Protein AF-A0A0F3KUH0-F1 (afdb_monomer_lite)

Sequence (137 aa):
MLFLDEQGHDRLTVGQSFTPQIEGKVPANFHRIGDSVGVIIHNTVGDERGGMAWLSNGRGAISFDYPDRDAIGMFVDDKNRSATFLLEYADAAIGDVSLFEMTAKGRGGRFTLFDPAGKPKTTWDVAEGALSSPPSR

Organism: NCBI:txid345309

Foldseek 3Di:
DFDADPVRATAKDAFWDDQFDFPNDRDPPDDDPFTWGFMWGADPRNGTQFGWIAGPQQKTWGFGADRVGTQWIWMAHPVQRKIKTWHWDDDVVVLWGFIWMWMDHDQWTKIFTATRVRHTPWMWTAHNNDIDGDPDD

Structure (mmCIF, N/CA/C/O backbone):
data_AF-A0A0F3KUH0-F1
#
_entry.id   AF-A0A0F3KUH0-F1
#
loop_
_atom_site.group_PDB
_atom_site.id
_atom_site.type_symbol
_atom_site.label_atom_id
_atom_site.label_alt_id
_atom_site.label_comp_id
_atom_site.label_asym_id
_atom_site.label_entity_id
_atom_site.label_seq_id
_atom_site.pdbx_PDB_ins_code
_atom_site.Cartn_x
_atom_site.Cartn_y
_atom_site.Cartn_z
_atom_site.occupancy
_atom_site.B_iso_or_equiv
_atom_site.auth_seq_id
_atom_site.auth_comp_id
_atom_site.auth_asym_id
_atom_site.auth_atom_id
_atom_site.pdbx_PDB_model_num
ATOM 1 N N . MET A 1 1 ? 1.183 -10.234 -17.796 1.00 93.00 1 MET A N 1
ATOM 2 C CA . MET A 1 1 ? 1.235 -9.453 -19.047 1.00 93.00 1 MET A CA 1
ATOM 3 C C . MET A 1 1 ? 1.815 -8.102 -18.704 1.00 93.00 1 MET A C 1
ATOM 5 O O . MET A 1 1 ? 1.398 -7.533 -17.703 1.00 93.00 1 MET A O 1
ATOM 9 N N . LEU A 1 2 ? 2.789 -7.648 -19.483 1.00 93.94 2 LEU A N 1
ATOM 10 C CA . LEU A 1 2 ? 3.497 -6.394 -19.267 1.00 93.94 2 LEU A CA 1
ATOM 11 C C . LEU A 1 2 ? 3.294 -5.510 -20.495 1.00 93.94 2 LEU A C 1
ATOM 13 O O . LEU A 1 2 ? 3.442 -5.989 -21.620 1.00 93.94 2 LEU A O 1
ATOM 17 N N . PHE A 1 3 ? 2.928 -4.255 -20.266 1.00 95.94 3 PHE A N 1
ATOM 18 C CA . PHE A 1 3 ? 2.750 -3.247 -21.301 1.00 95.94 3 PHE A CA 1
ATOM 19 C C . PHE A 1 3 ? 3.793 -2.155 -21.104 1.00 95.94 3 PHE A C 1
ATOM 21 O O . PHE A 1 3 ? 3.890 -1.591 -20.012 1.00 95.94 3 PHE A O 1
ATOM 28 N N . LEU A 1 4 ? 4.540 -1.871 -22.167 1.00 96.50 4 LEU A N 1
ATOM 29 C CA . LEU A 1 4 ? 5.629 -0.902 -22.180 1.00 96.50 4 LEU A CA 1
ATOM 30 C C . LEU A 1 4 ? 5.245 0.337 -22.996 1.00 96.50 4 LEU A C 1
ATOM 32 O O . LEU A 1 4 ? 4.390 0.253 -23.882 1.00 96.50 4 LEU A O 1
ATOM 36 N N . ASP A 1 5 ? 5.883 1.470 -22.715 1.00 95.25 5 ASP A N 1
ATOM 37 C CA . ASP A 1 5 ? 5.910 2.605 -23.641 1.00 95.25 5 ASP A CA 1
ATOM 38 C C . ASP A 1 5 ? 6.941 2.396 -24.767 1.00 95.25 5 ASP A C 1
ATOM 40 O O . ASP A 1 5 ? 7.618 1.369 -24.850 1.00 95.25 5 ASP A O 1
ATOM 44 N N . GLU A 1 6 ? 7.057 3.377 -25.665 1.00 96.94 6 GLU A N 1
ATOM 45 C CA . GLU A 1 6 ? 8.001 3.340 -26.791 1.00 96.94 6 GLU A CA 1
ATOM 46 C C . GLU A 1 6 ? 9.474 3.351 -26.350 1.00 96.94 6 GLU A C 1
ATOM 48 O O . GLU A 1 6 ? 10.354 2.974 -27.123 1.00 96.94 6 GLU A O 1
ATOM 53 N N . GLN A 1 7 ? 9.751 3.784 -25.119 1.00 95.19 7 GLN A N 1
ATOM 54 C CA . GLN A 1 7 ? 11.086 3.811 -24.527 1.00 95.19 7 GLN A CA 1
ATOM 55 C C . GLN A 1 7 ? 11.409 2.502 -23.788 1.00 95.19 7 GLN A C 1
ATOM 57 O O . GLN A 1 7 ? 12.551 2.300 -23.374 1.00 95.19 7 GLN A O 1
ATOM 62 N N . GLY A 1 8 ? 10.436 1.594 -23.671 1.00 93.69 8 GLY A N 1
ATOM 63 C CA . GLY A 1 8 ? 10.578 0.316 -22.988 1.00 93.69 8 GLY A CA 1
ATOM 64 C C . GLY A 1 8 ? 10.318 0.384 -21.484 1.00 93.69 8 GLY A C 1
ATOM 65 O O . GLY A 1 8 ? 10.635 -0.582 -20.795 1.00 93.69 8 GLY A O 1
ATOM 66 N N . HIS A 1 9 ? 9.757 1.480 -20.962 1.00 94.44 9 HIS A N 1
ATOM 67 C CA . HIS A 1 9 ? 9.380 1.559 -19.553 1.00 94.44 9 HIS A CA 1
ATOM 68 C C . HIS A 1 9 ? 8.044 0.871 -19.298 1.00 94.44 9 HIS A C 1
ATOM 70 O O . HIS A 1 9 ? 7.100 1.010 -20.082 1.00 94.44 9 HIS A O 1
ATOM 76 N N . ASP A 1 10 ? 7.938 0.208 -18.151 1.00 93.81 10 ASP A N 1
ATOM 77 C CA . ASP A 1 10 ? 6.691 -0.371 -17.668 1.00 93.81 10 ASP A CA 1
ATOM 78 C C . ASP A 1 10 ? 5.602 0.706 -17.555 1.00 93.81 10 ASP A C 1
ATOM 80 O O . ASP A 1 10 ? 5.823 1.803 -17.039 1.00 93.81 10 ASP A O 1
ATOM 84 N N . ARG A 1 11 ? 4.400 0.395 -18.047 1.00 95.31 11 ARG A N 1
ATOM 85 C CA . ARG A 1 11 ? 3.210 1.263 -17.964 1.00 95.31 11 ARG A CA 1
ATOM 86 C C . ARG A 1 11 ? 2.078 0.602 -17.205 1.00 95.31 11 ARG A C 1
ATOM 88 O O . ARG A 1 11 ? 1.369 1.258 -16.441 1.00 95.31 11 ARG A O 1
ATOM 95 N N . LEU A 1 12 ? 1.910 -0.692 -17.443 1.00 96.12 12 LEU A N 1
ATOM 96 C CA . LEU A 1 12 ? 0.867 -1.504 -16.849 1.00 96.12 12 LEU A CA 1
ATOM 97 C C . LEU A 1 12 ? 1.350 -2.946 -16.731 1.00 96.12 12 LEU A C 1
ATOM 99 O O . LEU A 1 12 ? 1.823 -3.530 -17.708 1.00 96.12 12 LEU A O 1
ATOM 103 N N . THR A 1 13 ? 1.131 -3.544 -15.568 1.00 95.56 13 THR A N 1
ATOM 104 C CA . THR A 1 13 ? 1.292 -4.984 -15.363 1.00 95.56 13 THR A CA 1
ATOM 105 C C . THR A 1 13 ? -0.060 -5.596 -15.016 1.00 95.56 13 THR A C 1
ATOM 107 O O . THR A 1 13 ? -0.771 -5.086 -14.157 1.00 95.56 13 THR A O 1
ATOM 110 N N . VAL A 1 14 ? -0.429 -6.693 -15.682 1.00 97.00 14 VAL A N 1
ATOM 111 C CA . VAL A 1 14 ? -1.662 -7.455 -15.415 1.00 97.00 14 VAL A CA 1
ATOM 112 C C . VAL A 1 14 ? -1.329 -8.920 -15.154 1.00 97.00 14 VAL A C 1
ATOM 114 O O . VAL A 1 14 ? -0.677 -9.567 -15.977 1.00 97.00 14 VAL A O 1
ATOM 117 N N . GLY A 1 15 ? -1.820 -9.472 -14.050 1.00 95.94 15 GLY A N 1
ATOM 118 C CA . GLY A 1 15 ? -1.553 -10.843 -13.617 1.00 95.94 15 GLY A CA 1
ATOM 119 C C . GLY A 1 15 ? -0.659 -10.869 -12.383 1.00 95.94 15 GLY A C 1
ATOM 120 O O . GLY A 1 15 ? -0.808 -10.023 -11.508 1.00 95.94 15 GLY A O 1
ATOM 121 N N . GLN A 1 16 ? 0.231 -11.859 -12.297 1.00 93.88 16 GLN A N 1
ATOM 122 C CA . GLN A 1 16 ? 1.155 -11.987 -11.170 1.00 93.88 16 GLN A CA 1
ATOM 123 C C . GLN A 1 16 ? 2.054 -10.746 -11.072 1.00 93.88 16 GLN A C 1
ATOM 125 O O . GLN A 1 16 ? 2.688 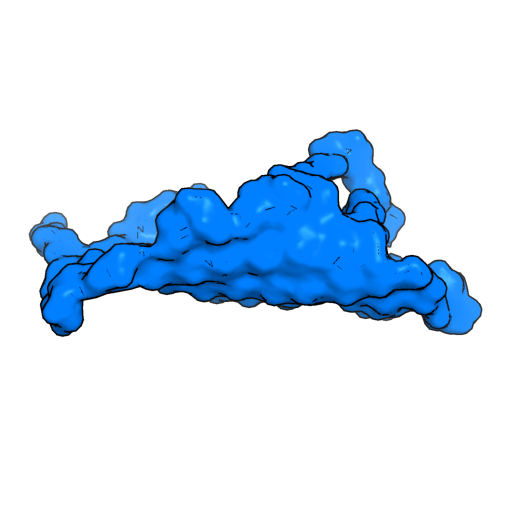-10.369 -12.059 1.00 93.88 16 GLN A O 1
ATOM 130 N N . SER A 1 17 ? 2.114 -10.126 -9.895 1.00 87.56 17 SER A N 1
ATOM 131 C CA . SER A 1 17 ? 2.977 -8.976 -9.637 1.00 87.56 17 SER A CA 1
ATOM 132 C C . SER A 1 17 ? 4.448 -9.378 -9.605 1.00 87.56 17 SER A C 1
ATOM 134 O O . SER A 1 17 ? 4.791 -10.421 -9.042 1.00 87.56 17 SER A O 1
ATOM 136 N N . PHE A 1 18 ? 5.314 -8.497 -10.093 1.00 85.88 18 PHE A N 1
ATOM 137 C CA . PHE A 1 18 ? 6.761 -8.595 -9.916 1.00 85.88 18 PHE A CA 1
ATOM 138 C C . PHE A 1 18 ? 7.221 -7.778 -8.699 1.00 85.88 18 PHE A C 1
ATOM 140 O O . PHE A 1 18 ? 6.426 -7.070 -8.062 1.00 85.88 18 PHE A O 1
ATOM 147 N N . THR A 1 19 ? 8.506 -7.877 -8.360 1.00 88.31 19 THR A N 1
ATOM 148 C CA . THR A 1 19 ? 9.131 -6.940 -7.419 1.00 88.31 19 THR A CA 1
ATOM 149 C C . THR A 1 19 ? 9.036 -5.528 -8.008 1.00 88.31 19 THR A C 1
ATOM 151 O O . THR A 1 19 ? 9.411 -5.359 -9.169 1.00 88.31 19 THR A O 1
ATOM 154 N N . PRO A 1 20 ? 8.520 -4.536 -7.261 1.00 87.19 20 PRO A N 1
ATOM 155 C CA . PRO A 1 20 ? 8.345 -3.186 -7.777 1.00 87.19 20 PRO A CA 1
ATOM 156 C C . PRO A 1 20 ? 9.687 -2.554 -8.141 1.00 87.19 20 PRO A C 1
ATOM 158 O O . PRO A 1 20 ? 10.704 -2.776 -7.475 1.00 87.19 20 PRO A O 1
ATOM 161 N N . GLN A 1 21 ? 9.658 -1.718 -9.175 1.00 88.31 21 GLN A N 1
ATOM 162 C CA . GLN A 1 21 ? 10.719 -0.764 -9.447 1.00 88.31 21 GLN A CA 1
ATOM 163 C C . GLN A 1 21 ? 10.422 0.543 -8.706 1.00 88.31 21 GLN A C 1
ATOM 165 O O . GLN A 1 21 ? 9.311 1.069 -8.779 1.00 88.31 21 GLN A O 1
ATOM 170 N N . ILE A 1 22 ? 11.426 1.051 -7.997 1.00 85.12 22 ILE A N 1
ATOM 171 C CA . ILE A 1 22 ? 11.394 2.295 -7.234 1.00 85.12 22 ILE A CA 1
ATOM 172 C C . ILE A 1 22 ? 12.631 3.105 -7.623 1.00 85.12 22 ILE A C 1
ATOM 174 O O . ILE A 1 22 ? 13.755 2.614 -7.506 1.00 85.12 22 ILE A O 1
ATOM 178 N N . GLU A 1 23 ? 12.425 4.331 -8.109 1.00 86.06 23 GLU A N 1
ATOM 179 C CA . GLU A 1 23 ? 13.493 5.237 -8.553 1.00 86.06 23 GLU A CA 1
ATOM 180 C C . GLU A 1 23 ? 14.474 4.573 -9.539 1.00 86.06 23 GLU A C 1
ATOM 182 O O . GLU A 1 23 ? 15.700 4.669 -9.411 1.00 86.06 23 GLU A O 1
ATOM 187 N N . GLY A 1 24 ? 13.941 3.837 -10.516 1.00 84.56 24 GLY A N 1
ATOM 188 C CA . GLY A 1 24 ? 14.749 3.151 -11.524 1.00 84.56 24 GLY A CA 1
ATOM 189 C C . GLY A 1 24 ? 15.430 1.865 -11.044 1.00 84.56 24 GLY A C 1
ATOM 190 O O . GLY A 1 24 ? 16.263 1.316 -11.765 1.00 84.56 24 GLY A O 1
ATOM 191 N N . LYS A 1 25 ? 15.143 1.384 -9.826 1.00 85.38 25 LYS A N 1
ATOM 192 C CA . LYS A 1 25 ? 15.806 0.209 -9.240 1.00 85.38 25 LYS A CA 1
ATOM 193 C C . LYS A 1 25 ? 14.802 -0.795 -8.702 1.00 85.38 25 LYS A C 1
ATOM 195 O O . LYS A 1 25 ? 13.829 -0.430 -8.058 1.00 85.38 25 LYS A O 1
ATOM 200 N N . VAL A 1 26 ? 15.102 -2.077 -8.881 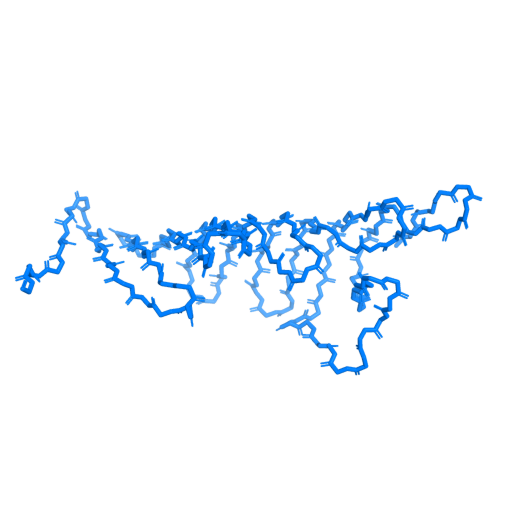1.00 87.19 26 VAL A N 1
ATOM 201 C CA . VAL A 1 26 ? 14.460 -3.155 -8.123 1.00 87.19 26 VAL A CA 1
ATOM 202 C C . VAL A 1 26 ? 15.228 -3.298 -6.805 1.00 87.19 26 VAL A C 1
ATOM 204 O O . VAL A 1 26 ? 16.400 -3.693 -6.840 1.00 87.19 26 VAL A O 1
ATOM 207 N N . PRO A 1 27 ? 14.656 -2.944 -5.639 1.00 85.00 27 PRO A N 1
ATOM 208 C CA . PRO A 1 27 ? 15.421 -2.961 -4.400 1.00 85.00 27 PRO A CA 1
ATOM 209 C C . PRO A 1 27 ? 15.747 -4.404 -3.987 1.00 85.00 27 PRO A C 1
ATOM 211 O O . PRO A 1 27 ? 14.862 -5.250 -3.890 1.00 85.00 27 PRO A O 1
ATOM 214 N N . ALA A 1 28 ? 17.025 -4.682 -3.707 1.00 82.88 28 ALA A N 1
ATOM 215 C CA . ALA A 1 28 ? 17.527 -6.045 -3.486 1.00 82.88 28 ALA A CA 1
ATOM 216 C C . ALA A 1 28 ? 16.883 -6.781 -2.295 1.00 82.88 28 ALA A C 1
ATOM 218 O O . ALA A 1 28 ? 16.811 -8.005 -2.301 1.00 82.88 28 ALA A O 1
ATOM 219 N N . ASN A 1 29 ? 16.411 -6.036 -1.293 1.00 82.25 29 ASN A N 1
ATOM 220 C CA . ASN A 1 29 ? 15.816 -6.579 -0.068 1.00 82.25 29 ASN A CA 1
ATOM 221 C C . ASN A 1 29 ? 14.316 -6.266 0.043 1.00 82.25 29 ASN A C 1
ATOM 223 O O . ASN A 1 29 ? 13.761 -6.298 1.142 1.00 82.25 29 ASN A O 1
ATOM 227 N N . PHE A 1 30 ? 13.661 -5.908 -1.065 1.00 80.94 30 PHE A N 1
ATOM 228 C CA . PHE A 1 30 ? 12.222 -5.685 -1.058 1.00 80.94 30 PHE A CA 1
ATOM 229 C C . PHE A 1 30 ? 11.478 -7.007 -1.239 1.00 80.94 30 PHE A C 1
ATOM 231 O O . PHE A 1 30 ? 11.669 -7.722 -2.223 1.00 80.94 30 PHE A O 1
ATOM 238 N N . HIS A 1 31 ? 10.567 -7.290 -0.313 1.00 75.25 31 HIS A N 1
ATOM 239 C CA . HIS A 1 31 ? 9.627 -8.395 -0.421 1.00 75.25 31 HIS A CA 1
ATOM 240 C C . HIS A 1 31 ? 8.217 -7.863 -0.205 1.00 75.25 31 HIS A C 1
ATOM 242 O O . HIS A 1 31 ? 7.943 -7.201 0.798 1.00 75.25 31 HIS A O 1
ATOM 248 N N . ARG A 1 32 ? 7.305 -8.179 -1.131 1.00 81.31 32 ARG A N 1
ATOM 249 C CA . ARG A 1 32 ? 5.879 -7.942 -0.897 1.00 81.31 32 ARG A CA 1
ATOM 250 C C . ARG A 1 32 ? 5.431 -8.770 0.309 1.00 81.31 32 ARG A C 1
ATOM 252 O O . ARG A 1 32 ? 5.902 -9.885 0.520 1.00 81.31 32 ARG A O 1
ATOM 259 N N . ILE A 1 33 ? 4.455 -8.258 1.057 1.00 85.50 33 ILE A N 1
ATOM 260 C CA . ILE A 1 33 ? 3.837 -8.964 2.197 1.00 85.50 33 ILE A CA 1
ATOM 261 C C . ILE A 1 33 ? 3.082 -10.250 1.793 1.00 85.50 33 ILE A C 1
ATOM 263 O O . ILE A 1 33 ? 2.578 -10.978 2.650 1.00 85.50 33 ILE A O 1
ATOM 267 N N . GLY A 1 34 ? 2.956 -10.497 0.489 1.00 89.06 34 GLY A N 1
ATOM 268 C CA . GLY A 1 34 ? 2.435 -11.707 -0.126 1.00 89.06 34 GLY A CA 1
ATOM 269 C C . GLY A 1 34 ? 2.564 -11.619 -1.646 1.00 89.06 34 GLY A C 1
ATOM 270 O O . GLY A 1 34 ? 2.582 -10.521 -2.207 1.00 89.06 34 GLY A O 1
ATOM 271 N N . ASP A 1 35 ? 2.634 -12.776 -2.298 1.00 92.69 35 ASP A N 1
ATOM 272 C CA . ASP A 1 35 ? 2.458 -12.885 -3.748 1.00 92.69 35 ASP A CA 1
ATOM 273 C C . ASP A 1 35 ? 1.127 -12.252 -4.144 1.00 92.69 35 ASP A C 1
ATOM 275 O O . ASP A 1 35 ? 0.139 -12.448 -3.437 1.00 92.69 35 ASP A O 1
ATOM 279 N N . SER A 1 36 ? 1.064 -11.513 -5.250 1.00 93.38 36 SER A N 1
ATOM 280 C CA . SER A 1 36 ? -0.179 -10.858 -5.651 1.00 93.38 36 SER A CA 1
ATOM 281 C C . SER A 1 36 ? -0.508 -11.052 -7.123 1.00 93.38 36 SER A C 1
ATOM 283 O O . SER A 1 36 ? 0.372 -11.224 -7.966 1.00 93.38 36 SER A O 1
ATOM 285 N N . VAL A 1 37 ? -1.807 -11.050 -7.417 1.00 96.56 37 VAL A N 1
ATOM 286 C CA . VAL A 1 37 ? -2.366 -11.062 -8.768 1.00 96.56 37 VAL A CA 1
ATOM 287 C C . VAL A 1 37 ? -3.274 -9.851 -8.930 1.00 96.56 37 VAL A C 1
ATOM 289 O O . VAL A 1 37 ? -4.147 -9.605 -8.096 1.00 96.56 37 VAL A O 1
ATOM 292 N N . GLY A 1 38 ? -3.069 -9.066 -9.983 1.00 96.56 38 GLY A N 1
ATOM 293 C CA . GLY A 1 38 ? -3.783 -7.804 -10.116 1.00 96.56 38 GLY A CA 1
ATOM 294 C C . GLY A 1 38 ? -3.410 -6.975 -11.331 1.00 96.56 38 GLY A C 1
ATOM 295 O O . GLY A 1 38 ? -2.918 -7.487 -12.334 1.00 96.56 38 GLY A O 1
ATOM 296 N N . VAL A 1 39 ? -3.688 -5.683 -11.212 1.00 97.56 39 VAL A N 1
ATOM 297 C CA . VAL A 1 39 ? -3.392 -4.622 -12.167 1.00 97.56 39 VAL A CA 1
ATOM 298 C C . VAL A 1 39 ? -2.513 -3.606 -11.454 1.00 97.56 39 VAL A C 1
ATOM 300 O O . VAL A 1 39 ? -2.957 -3.008 -10.481 1.00 97.56 39 VAL A O 1
ATOM 303 N N . ILE A 1 40 ? -1.290 -3.408 -11.928 1.00 96.44 40 ILE A N 1
ATOM 304 C CA . ILE A 1 40 ? -0.312 -2.482 -11.351 1.00 96.44 40 ILE A CA 1
ATOM 305 C C . ILE A 1 40 ? -0.016 -1.386 -12.370 1.00 96.44 40 ILE A C 1
ATOM 307 O O . ILE A 1 40 ? 0.172 -1.678 -13.553 1.00 96.44 40 ILE A O 1
ATOM 311 N N . ILE A 1 41 ? 0.002 -0.135 -11.919 1.00 96.06 41 ILE A N 1
ATOM 312 C CA . ILE A 1 41 ? 0.266 1.039 -12.753 1.00 96.06 41 ILE A CA 1
ATOM 313 C C . ILE A 1 41 ? 1.655 1.599 -12.469 1.00 96.06 41 ILE A C 1
ATOM 315 O O . ILE A 1 41 ? 2.142 1.546 -11.342 1.00 96.06 41 ILE A O 1
ATOM 319 N N . HIS A 1 42 ? 2.278 2.162 -13.503 1.00 95.94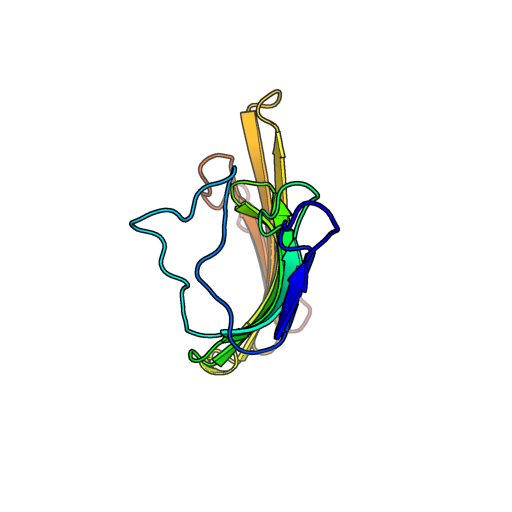 42 HIS A N 1
ATOM 320 C CA . HIS A 1 42 ? 3.646 2.664 -13.435 1.00 95.94 42 HIS A CA 1
ATOM 321 C C . HIS A 1 42 ? 3.749 4.112 -13.948 1.00 95.94 42 HIS A C 1
ATOM 323 O O . HIS A 1 42 ? 2.963 4.565 -14.792 1.00 95.94 42 HIS A O 1
ATOM 329 N N . ASN A 1 43 ? 4.717 4.869 -13.428 1.00 94.75 43 ASN A N 1
ATOM 330 C CA . ASN A 1 43 ? 5.028 6.229 -13.869 1.00 94.75 43 ASN A CA 1
ATOM 331 C C . ASN A 1 43 ? 5.803 6.237 -15.204 1.00 94.75 43 ASN A C 1
ATOM 333 O O . ASN A 1 43 ? 6.113 5.199 -15.780 1.00 94.75 43 ASN A O 1
ATOM 337 N N . THR A 1 44 ? 6.104 7.426 -15.739 1.00 93.75 44 THR A N 1
ATOM 338 C CA . THR A 1 44 ? 6.785 7.621 -17.045 1.00 93.75 44 THR A CA 1
ATOM 339 C C . THR A 1 44 ? 8.234 7.146 -17.104 1.00 93.75 44 THR A C 1
ATOM 341 O O . THR A 1 44 ? 8.852 7.269 -18.152 1.00 93.75 44 THR A O 1
ATOM 344 N N . VAL A 1 45 ? 8.778 6.633 -16.002 1.00 93.62 45 VAL A N 1
ATOM 345 C CA . VAL A 1 45 ? 10.118 6.038 -15.936 1.00 93.62 45 VAL A CA 1
ATOM 346 C C . VAL A 1 45 ? 10.076 4.572 -15.476 1.00 93.62 45 VAL A C 1
ATOM 348 O O . VAL A 1 45 ? 11.115 3.987 -15.184 1.00 93.62 45 VAL A O 1
ATOM 351 N N . GLY A 1 46 ? 8.884 3.963 -15.428 1.00 93.56 46 GLY A N 1
ATOM 352 C CA . GLY A 1 46 ? 8.681 2.545 -15.113 1.00 93.56 46 GLY A CA 1
ATOM 353 C C . GLY A 1 46 ? 8.482 2.216 -13.631 1.00 93.56 46 GLY A C 1
ATOM 354 O O . GLY A 1 46 ? 8.250 1.057 -13.291 1.00 93.56 46 GLY A O 1
ATOM 355 N N . ASP A 1 47 ? 8.522 3.199 -12.731 1.00 94.12 47 ASP A N 1
ATOM 356 C CA . ASP A 1 47 ? 8.342 2.929 -11.303 1.00 94.12 47 ASP A CA 1
ATOM 357 C C . ASP A 1 47 ? 6.873 2.664 -10.963 1.00 94.12 47 ASP A C 1
ATOM 359 O O . ASP A 1 47 ? 5.985 3.374 -11.439 1.00 94.12 47 ASP A O 1
ATOM 363 N N . GLU A 1 48 ? 6.624 1.698 -10.081 1.00 93.56 48 GLU A N 1
ATOM 364 C CA . GLU A 1 48 ? 5.281 1.367 -9.583 1.00 93.56 48 GLU A CA 1
ATOM 365 C C . GLU A 1 48 ? 4.635 2.573 -8.875 1.00 93.56 48 GLU A C 1
ATOM 367 O O . GLU A 1 48 ? 5.302 3.324 -8.160 1.00 93.56 48 GLU A O 1
ATOM 372 N N . ARG A 1 49 ? 3.336 2.800 -9.102 1.00 94.88 49 ARG A N 1
ATOM 373 C CA . ARG A 1 49 ? 2.540 3.887 -8.492 1.00 94.88 49 ARG A CA 1
ATOM 374 C C . ARG A 1 49 ? 1.203 3.396 -7.939 1.00 94.88 49 ARG A C 1
ATOM 376 O O . ARG A 1 49 ? 0.225 4.143 -7.910 1.00 94.88 49 ARG A O 1
ATOM 383 N N . GLY A 1 50 ? 1.179 2.139 -7.519 1.00 94.88 50 GLY A N 1
ATOM 384 C CA . GLY A 1 50 ? 0.013 1.466 -6.973 1.00 94.88 50 GLY A CA 1
ATOM 385 C C . GLY A 1 50 ? -0.720 0.606 -7.995 1.00 94.88 50 GLY A C 1
ATOM 386 O O . GLY A 1 50 ? -0.172 0.175 -9.016 1.00 94.88 50 GLY A O 1
ATOM 387 N N . GLY A 1 51 ? -1.983 0.317 -7.709 1.00 95.62 51 GLY A N 1
ATOM 388 C CA . GLY A 1 51 ? -2.781 -0.608 -8.501 1.00 95.62 51 GLY A CA 1
ATOM 389 C C . GLY A 1 51 ? -3.927 -1.228 -7.719 1.00 95.62 51 GLY A C 1
ATOM 390 O O . GLY A 1 51 ? -4.328 -0.728 -6.676 1.00 95.62 51 GLY A O 1
ATOM 391 N N . MET A 1 52 ? -4.455 -2.335 -8.232 1.00 97.38 52 MET A N 1
ATOM 392 C CA . MET A 1 52 ? -5.455 -3.172 -7.579 1.00 97.38 52 MET A CA 1
ATOM 393 C C . MET A 1 52 ? -5.007 -4.629 -7.630 1.00 97.38 52 MET A C 1
ATOM 395 O O . MET A 1 52 ? -4.802 -5.162 -8.719 1.00 97.38 52 MET A O 1
ATOM 399 N N . ALA A 1 53 ? -4.900 -5.299 -6.486 1.00 96.25 53 ALA A N 1
ATOM 400 C CA . ALA A 1 53 ? -4.437 -6.682 -6.437 1.00 96.25 53 ALA A CA 1
ATOM 401 C C . ALA A 1 53 ? -5.080 -7.496 -5.314 1.00 96.25 53 ALA A C 1
ATOM 403 O O . ALA A 1 53 ? -5.493 -6.962 -4.284 1.00 96.25 53 ALA A O 1
ATOM 404 N N . TRP A 1 54 ? -5.114 -8.813 -5.508 1.00 96.88 54 TRP A N 1
ATOM 405 C CA . TRP A 1 54 ? -5.372 -9.784 -4.453 1.00 96.88 54 TRP A CA 1
ATOM 406 C C . TRP A 1 54 ? -4.072 -10.487 -4.077 1.00 96.88 54 TRP A C 1
ATOM 408 O O . TRP A 1 54 ? -3.333 -10.940 -4.949 1.00 96.88 54 TRP A O 1
ATOM 418 N N . LEU A 1 55 ? -3.793 -10.571 -2.783 1.00 95.06 55 LEU A N 1
ATOM 419 C CA . LEU A 1 55 ? -2.579 -11.136 -2.220 1.00 95.06 55 LEU A CA 1
ATOM 420 C C . LEU A 1 55 ? -2.844 -12.548 -1.690 1.00 95.06 55 LEU A C 1
ATOM 422 O O . LEU A 1 55 ? -3.909 -12.848 -1.145 1.00 95.06 55 LEU A O 1
ATOM 426 N N . SER A 1 56 ? -1.836 -13.412 -1.774 1.00 94.44 56 SER A N 1
ATOM 427 C CA . SER A 1 56 ? -1.884 -14.811 -1.332 1.00 94.44 56 SER A CA 1
ATOM 428 C C . SER A 1 56 ? -2.152 -14.977 0.166 1.00 94.44 56 SER A C 1
ATOM 430 O O . SER A 1 56 ? -2.591 -16.036 0.606 1.00 94.44 56 SER A O 1
ATOM 432 N N . ASN A 1 57 ? -1.952 -13.918 0.955 1.00 93.56 57 ASN A N 1
ATOM 433 C CA . ASN A 1 57 ? -2.274 -13.870 2.380 1.00 93.56 57 ASN A CA 1
ATOM 434 C C . ASN A 1 57 ? -3.753 -13.527 2.678 1.00 93.56 57 ASN A C 1
ATOM 436 O O . ASN A 1 57 ? -4.110 -13.372 3.846 1.00 93.56 57 ASN A O 1
ATOM 440 N N . GLY A 1 58 ? -4.606 -13.426 1.650 1.00 94.94 58 GLY A N 1
ATOM 441 C CA . GLY A 1 58 ? -6.040 -13.152 1.787 1.00 94.94 58 GLY A CA 1
ATOM 442 C C . GLY A 1 58 ? -6.388 -11.666 1.868 1.00 94.94 58 GLY A C 1
ATOM 443 O O . GLY A 1 58 ? -7.464 -11.319 2.358 1.00 94.94 58 GLY A O 1
ATOM 444 N N . ARG A 1 59 ? -5.482 -10.785 1.431 1.00 96.06 59 ARG A N 1
ATOM 445 C CA . ARG A 1 59 ? -5.727 -9.341 1.383 1.00 96.06 59 ARG A CA 1
ATOM 446 C C . ARG A 1 59 ? -6.052 -8.875 -0.025 1.00 96.06 59 ARG A C 1
ATOM 448 O O . ARG A 1 59 ? -5.368 -9.251 -0.967 1.00 96.06 59 ARG A O 1
ATOM 455 N N . GLY A 1 60 ? -7.052 -8.018 -0.156 1.00 96.69 60 GLY A N 1
ATOM 456 C CA . GLY A 1 60 ? -7.284 -7.232 -1.366 1.00 96.69 60 GLY A CA 1
ATOM 457 C C . GLY A 1 60 ? -6.791 -5.812 -1.143 1.00 96.69 60 GLY A C 1
ATOM 458 O O . GLY A 1 60 ? -6.971 -5.280 -0.052 1.00 96.69 60 GLY A O 1
ATOM 459 N N . ALA A 1 61 ? -6.172 -5.210 -2.149 1.00 95.88 61 ALA A N 1
ATOM 460 C CA . ALA A 1 61 ? -5.627 -3.863 -2.080 1.00 95.88 61 ALA A CA 1
ATOM 461 C C . ALA A 1 61 ? -6.025 -3.057 -3.318 1.00 95.88 61 ALA A C 1
ATOM 463 O O . ALA A 1 61 ? -6.014 -3.590 -4.428 1.00 95.88 61 ALA A O 1
ATOM 464 N N . ILE A 1 62 ? -6.334 -1.779 -3.116 1.00 97.44 62 ILE A N 1
ATOM 465 C CA . ILE A 1 62 ? -6.268 -0.721 -4.122 1.00 97.44 62 ILE A CA 1
ATOM 466 C C . ILE A 1 62 ? -5.367 0.365 -3.538 1.00 97.44 62 ILE A C 1
ATOM 468 O O . ILE A 1 62 ? -5.626 0.808 -2.421 1.00 97.44 62 ILE A O 1
ATOM 472 N N . SER A 1 63 ? -4.332 0.791 -4.252 1.00 95.38 63 SER A N 1
ATOM 473 C CA . SER A 1 63 ? -3.429 1.838 -3.769 1.00 95.38 63 SER A CA 1
ATOM 474 C C . SER A 1 63 ? -3.021 2.823 -4.857 1.00 95.38 63 SER A C 1
ATOM 476 O O . SER A 1 63 ? -3.062 2.513 -6.052 1.00 95.38 63 SER A O 1
ATOM 478 N N . PHE A 1 64 ? -2.641 4.017 -4.410 1.00 95.56 64 PHE A N 1
ATOM 479 C CA . PHE A 1 64 ? -1.904 5.010 -5.178 1.00 95.56 64 PHE A CA 1
ATOM 480 C C . PHE A 1 64 ? -0.727 5.474 -4.340 1.00 95.56 64 PHE A C 1
ATOM 482 O O . PHE A 1 64 ? -0.917 5.914 -3.204 1.00 95.56 64 PHE A O 1
ATOM 489 N N . ASP A 1 65 ? 0.465 5.410 -4.920 1.00 91.31 65 ASP A N 1
ATOM 490 C CA . ASP A 1 65 ? 1.698 5.466 -4.141 1.00 91.31 65 ASP A CA 1
ATOM 491 C C . ASP A 1 65 ? 2.513 6.721 -4.493 1.00 91.31 65 ASP A C 1
ATOM 493 O O . ASP A 1 65 ? 2.608 7.139 -5.655 1.00 91.31 65 ASP A O 1
ATOM 497 N N . TYR A 1 66 ? 3.144 7.306 -3.478 1.00 87.69 66 TYR A N 1
ATOM 498 C CA . TYR A 1 66 ? 4.354 8.104 -3.653 1.00 87.69 66 TYR A CA 1
ATOM 499 C C . TYR A 1 66 ? 5.515 7.195 -4.104 1.00 87.69 66 TYR A C 1
ATOM 501 O O . TYR A 1 66 ? 5.401 5.971 -4.070 1.00 87.69 66 TYR A O 1
ATOM 509 N N . PRO A 1 67 ? 6.664 7.753 -4.535 1.00 84.75 67 PRO A N 1
ATOM 510 C CA . PRO A 1 67 ? 7.807 6.928 -4.924 1.00 84.75 67 PRO A CA 1
ATOM 511 C C . PRO A 1 67 ? 8.284 5.951 -3.839 1.00 84.75 67 PRO A C 1
ATOM 513 O O . PRO A 1 67 ? 8.751 4.870 -4.177 1.00 84.75 67 PRO A O 1
ATOM 516 N N . ASP A 1 68 ? 8.179 6.322 -2.562 1.00 79.75 68 ASP A N 1
ATOM 517 C CA . ASP A 1 68 ? 8.760 5.590 -1.434 1.00 79.75 68 ASP A CA 1
ATOM 518 C C . ASP A 1 68 ? 7.727 4.972 -0.473 1.00 79.75 68 ASP A C 1
ATOM 520 O O . ASP A 1 68 ? 8.130 4.319 0.493 1.00 79.75 68 ASP A O 1
ATOM 524 N N . ARG A 1 69 ? 6.420 5.174 -0.702 1.00 81.94 69 ARG A N 1
ATOM 525 C CA . ARG A 1 69 ? 5.335 4.766 0.212 1.00 81.94 69 ARG A CA 1
ATOM 526 C C . ARG A 1 69 ? 3.938 4.915 -0.398 1.00 81.94 69 ARG A C 1
ATOM 528 O O . ARG A 1 69 ? 3.774 5.620 -1.389 1.00 81.94 69 ARG A O 1
ATOM 535 N N . ASP A 1 70 ? 2.923 4.361 0.256 1.00 85.56 70 ASP A N 1
ATOM 536 C CA . ASP A 1 70 ? 1.519 4.579 -0.112 1.00 85.56 70 ASP A CA 1
ATOM 537 C C . ASP A 1 70 ? 1.120 6.048 0.134 1.00 85.56 70 ASP A C 1
ATOM 539 O O . ASP A 1 70 ? 1.506 6.647 1.134 1.00 85.56 70 ASP A O 1
ATOM 543 N N . ALA A 1 71 ? 0.329 6.641 -0.762 1.00 91.56 71 ALA A N 1
ATOM 544 C CA . ALA A 1 71 ? -0.352 7.920 -0.521 1.00 91.56 71 ALA A CA 1
ATOM 545 C C . ALA A 1 71 ? -1.823 7.680 -0.152 1.00 91.56 71 ALA A C 1
ATOM 547 O O . ALA A 1 71 ? -2.379 8.292 0.759 1.00 91.56 71 ALA A O 1
ATOM 548 N N . ILE A 1 72 ? -2.466 6.757 -0.866 1.00 95.06 72 ILE A N 1
ATOM 549 C CA . ILE A 1 72 ? -3.824 6.291 -0.600 1.00 95.06 72 ILE A CA 1
ATOM 550 C C . ILE A 1 72 ? -3.796 4.771 -0.625 1.00 95.06 72 ILE A C 1
ATOM 552 O O . ILE A 1 72 ? -3.330 4.180 -1.595 1.00 95.06 72 ILE A O 1
ATOM 556 N N . GLY A 1 73 ? -4.352 4.145 0.407 1.00 95.31 73 GLY A N 1
ATOM 557 C CA . GLY A 1 73 ? -4.478 2.697 0.502 1.00 95.31 73 GLY A CA 1
ATOM 558 C C . GLY A 1 73 ? -5.898 2.285 0.865 1.00 95.31 73 GLY A C 1
ATOM 559 O O . GLY A 1 73 ? -6.519 2.836 1.768 1.00 95.31 73 GLY A O 1
ATOM 560 N N . MET A 1 74 ? -6.436 1.300 0.166 1.00 97.44 74 MET A N 1
ATOM 561 C CA . MET A 1 74 ? -7.721 0.678 0.454 1.00 97.44 74 MET A CA 1
ATOM 562 C C . MET A 1 74 ? -7.523 -0.822 0.521 1.00 97.44 74 MET A C 1
ATOM 564 O O . MET A 1 74 ? -7.217 -1.459 -0.482 1.00 97.44 74 MET A O 1
ATOM 568 N N . PHE A 1 75 ? -7.726 -1.393 1.698 1.00 95.50 75 PHE A N 1
ATOM 569 C CA . PHE A 1 75 ? -7.392 -2.777 1.980 1.00 95.50 75 PHE A CA 1
ATOM 570 C C . PHE A 1 75 ? -8.603 -3.530 2.506 1.00 95.50 75 PHE A C 1
ATOM 572 O O . PHE A 1 75 ? -9.361 -3.020 3.326 1.00 95.50 75 PHE A O 1
ATOM 579 N N . VAL A 1 76 ? -8.753 -4.778 2.091 1.00 97.44 76 VAL A N 1
ATOM 580 C CA . VAL A 1 76 ? -9.601 -5.759 2.768 1.00 97.44 76 VAL A CA 1
ATOM 581 C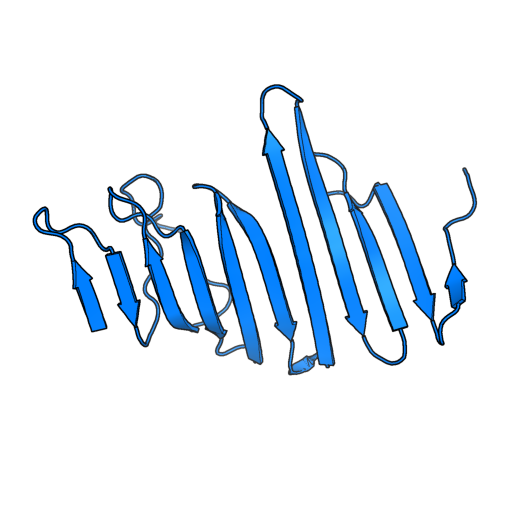 C . VAL A 1 76 ? -8.714 -6.881 3.280 1.00 97.44 76 VAL A C 1
ATOM 583 O O . VAL A 1 76 ? -7.777 -7.287 2.600 1.00 97.44 76 VAL A O 1
ATOM 586 N N . ASP A 1 77 ? -8.993 -7.377 4.479 1.00 96.56 77 ASP A N 1
ATOM 587 C CA . ASP A 1 77 ? -8.311 -8.527 5.071 1.00 96.56 77 ASP A CA 1
ATOM 588 C C . ASP A 1 77 ? -9.358 -9.609 5.345 1.00 96.56 77 ASP A C 1
ATOM 590 O O . ASP A 1 77 ? -10.161 -9.498 6.277 1.00 96.56 77 ASP A O 1
ATOM 594 N N . ASP A 1 78 ? -9.379 -10.642 4.499 1.00 94.75 78 ASP A N 1
ATOM 595 C CA . ASP A 1 78 ? -10.391 -11.698 4.560 1.00 94.75 78 ASP A CA 1
ATOM 596 C C . ASP A 1 78 ? -10.258 -12.543 5.833 1.00 94.75 78 ASP A C 1
ATOM 598 O O . ASP A 1 78 ? -11.249 -12.912 6.468 1.00 94.75 78 ASP A O 1
ATOM 602 N N . LYS A 1 79 ? -9.018 -12.774 6.277 1.00 93.31 79 LYS A N 1
ATOM 603 C CA . LYS A 1 79 ? -8.726 -13.532 7.495 1.00 93.31 79 LYS A CA 1
ATOM 604 C C . LYS A 1 79 ? -9.246 -12.810 8.736 1.00 93.31 79 LYS A C 1
ATOM 606 O O . LYS A 1 79 ? -9.813 -13.441 9.625 1.00 93.31 79 LYS A O 1
ATOM 611 N N . ASN A 1 80 ? -9.044 -11.496 8.804 1.00 93.81 80 ASN A N 1
ATOM 612 C CA . ASN A 1 80 ? -9.431 -10.679 9.953 1.00 93.81 80 ASN A CA 1
ATOM 613 C C . ASN A 1 80 ? -10.838 -10.078 9.843 1.00 93.81 80 ASN A C 1
ATOM 615 O O . ASN A 1 80 ? -11.303 -9.485 10.823 1.00 93.81 80 ASN A O 1
ATOM 619 N N . ARG A 1 81 ? -11.504 -10.241 8.690 1.00 95.69 81 ARG A N 1
ATOM 620 C CA . ARG A 1 81 ? -12.814 -9.658 8.363 1.00 95.69 81 ARG A CA 1
ATOM 621 C C . ARG A 1 81 ? -12.848 -8.156 8.650 1.00 95.69 81 ARG A C 1
ATOM 623 O O . ARG A 1 81 ? -13.703 -7.667 9.390 1.00 95.69 81 ARG A O 1
ATOM 630 N N . SER A 1 82 ? -11.882 -7.440 8.082 1.00 97.31 82 SER A N 1
ATOM 631 C CA . SER A 1 82 ? -11.768 -5.985 8.200 1.00 97.31 82 SER A CA 1
ATOM 632 C C . SER A 1 82 ? -11.551 -5.317 6.850 1.00 97.31 82 SER A C 1
ATOM 634 O O . SER A 1 82 ? -11.026 -5.931 5.921 1.00 97.31 82 SER A O 1
ATOM 636 N N . ALA A 1 83 ? -11.933 -4.046 6.769 1.00 97.88 83 ALA A N 1
ATOM 637 C CA . ALA A 1 83 ? -11.639 -3.172 5.643 1.00 97.88 83 ALA A CA 1
ATOM 638 C C . ALA A 1 83 ? -11.004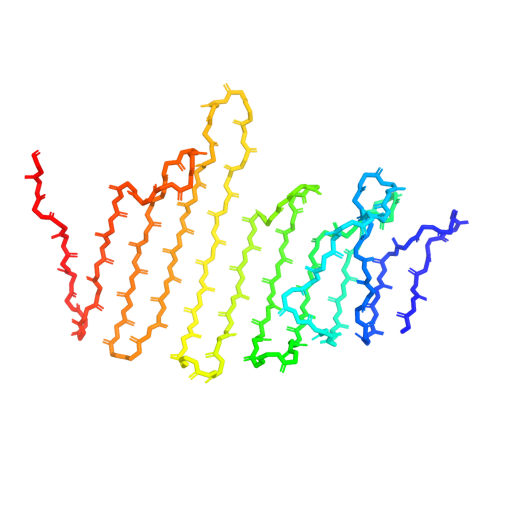 -1.882 6.163 1.00 97.88 83 ALA A C 1
ATOM 640 O O . ALA A 1 83 ? -11.490 -1.324 7.145 1.00 97.88 83 ALA A O 1
ATOM 641 N N . THR A 1 84 ? -9.943 -1.417 5.518 1.00 97.50 84 THR A N 1
ATOM 642 C CA . THR A 1 84 ? -9.147 -0.272 5.956 1.00 97.50 84 THR A CA 1
ATOM 643 C C . THR A 1 84 ? -8.974 0.712 4.812 1.00 97.50 84 THR A C 1
ATOM 645 O O . THR A 1 84 ? -8.637 0.322 3.700 1.00 97.50 84 THR A O 1
ATOM 648 N N . PHE A 1 85 ? -9.192 1.989 5.096 1.00 97.38 85 PHE A N 1
ATOM 649 C CA . PHE A 1 85 ? -8.794 3.109 4.259 1.00 97.38 85 PHE A CA 1
ATOM 650 C C . PHE A 1 85 ? -7.631 3.834 4.931 1.00 97.38 85 PHE A C 1
ATOM 652 O O . PHE A 1 85 ? -7.666 4.082 6.135 1.00 97.38 85 PHE A O 1
ATOM 659 N N . LEU A 1 86 ? -6.629 4.180 4.141 1.00 94.38 86 LEU A N 1
ATOM 660 C CA . LEU A 1 86 ? -5.410 4.851 4.537 1.00 94.38 86 LEU A CA 1
ATOM 661 C C . LEU A 1 86 ? -5.233 6.082 3.651 1.00 94.38 86 LEU A C 1
ATOM 663 O O . LEU A 1 86 ? -5.333 5.988 2.427 1.00 94.38 86 LEU A O 1
ATOM 667 N N . LEU A 1 87 ? -4.963 7.220 4.279 1.00 93.38 87 LEU A N 1
ATOM 668 C CA . LEU A 1 87 ? -4.541 8.444 3.616 1.00 93.38 87 LEU A CA 1
ATOM 669 C C . LEU A 1 87 ? -3.254 8.919 4.274 1.00 93.38 87 LEU A C 1
ATOM 671 O O . LEU A 1 87 ? -3.251 9.267 5.455 1.00 93.38 87 LEU A O 1
ATOM 675 N N . GLU A 1 88 ? -2.183 8.942 3.499 1.00 89.69 88 GLU A N 1
ATOM 676 C CA . GLU A 1 88 ? -0.883 9.431 3.914 1.00 89.69 88 GLU A CA 1
ATOM 677 C C . GLU A 1 88 ? -0.537 10.687 3.116 1.00 89.69 88 GLU A C 1
ATOM 679 O O . GLU A 1 88 ? -0.580 10.707 1.886 1.00 89.69 88 GLU A O 1
ATOM 684 N N . TYR A 1 89 ? -0.191 11.751 3.830 1.00 84.25 89 TYR A N 1
ATOM 685 C CA . TYR A 1 89 ? 0.399 12.947 3.251 1.00 84.25 89 TYR A CA 1
ATOM 686 C C . TYR A 1 89 ? 1.868 13.003 3.649 1.00 84.25 89 TYR A C 1
ATOM 688 O O . TYR A 1 89 ? 2.179 13.108 4.837 1.00 84.25 89 TYR A O 1
ATOM 696 N N . ALA A 1 90 ? 2.752 12.925 2.656 1.00 75.75 90 ALA A N 1
ATOM 697 C CA . ALA A 1 90 ? 4.191 13.011 2.841 1.00 75.75 90 ALA A CA 1
ATOM 698 C C . ALA A 1 90 ? 4.698 14.347 2.296 1.00 75.75 90 ALA A C 1
ATOM 700 O O . ALA A 1 90 ? 4.758 14.558 1.084 1.00 75.75 90 ALA A O 1
ATOM 701 N N . ASP A 1 91 ? 5.080 15.246 3.198 1.00 73.50 91 ASP A N 1
ATOM 702 C CA . ASP A 1 91 ? 5.662 16.532 2.832 1.00 73.50 91 ASP A CA 1
ATOM 703 C C . ASP A 1 91 ? 6.820 16.878 3.772 1.00 73.50 91 ASP A C 1
ATOM 705 O O . ASP A 1 91 ? 6.653 17.256 4.935 1.00 73.50 91 ASP A O 1
ATOM 709 N N . ALA A 1 92 ? 8.032 16.742 3.232 1.00 65.81 92 ALA A N 1
ATOM 710 C CA . ALA A 1 92 ? 9.267 17.014 3.953 1.00 65.81 92 ALA A CA 1
ATOM 711 C C . ALA A 1 92 ? 9.382 18.481 4.407 1.00 65.81 92 ALA A C 1
ATOM 713 O O . ALA A 1 92 ? 10.088 18.753 5.377 1.00 65.81 92 ALA A O 1
ATOM 714 N N . ALA A 1 93 ? 8.696 19.424 3.746 1.00 66.94 93 ALA A N 1
ATOM 715 C CA . ALA A 1 93 ? 8.746 20.842 4.094 1.00 66.94 93 ALA A CA 1
ATOM 716 C C . ALA A 1 93 ? 7.968 21.169 5.376 1.00 66.94 93 ALA A C 1
ATOM 718 O O . ALA A 1 93 ? 8.280 22.156 6.042 1.00 66.94 93 ALA A O 1
ATOM 719 N N . ILE A 1 94 ? 6.992 20.337 5.744 1.00 62.19 94 ILE A N 1
ATOM 720 C CA . ILE A 1 94 ? 6.233 20.482 6.993 1.00 62.19 94 ILE A CA 1
ATOM 721 C C . ILE A 1 94 ? 6.625 19.449 8.055 1.00 62.19 94 ILE A C 1
ATOM 723 O O . ILE A 1 94 ? 6.052 19.452 9.138 1.00 62.19 94 ILE A O 1
ATOM 727 N N . GLY A 1 95 ? 7.614 18.594 7.771 1.00 57.31 95 GLY A N 1
ATOM 728 C CA . GLY A 1 95 ? 8.171 17.626 8.723 1.00 57.31 95 GLY A CA 1
ATOM 729 C C . GLY A 1 95 ? 7.237 16.474 9.105 1.00 57.31 95 GLY A C 1
ATOM 730 O O . GLY A 1 95 ? 7.632 15.629 9.908 1.00 57.31 95 GLY A O 1
ATOM 731 N N . ASP A 1 96 ? 6.041 16.419 8.518 1.00 57.22 96 ASP A N 1
ATOM 732 C CA . ASP A 1 96 ? 4.958 15.552 8.954 1.00 57.22 96 ASP A CA 1
ATOM 733 C C . ASP A 1 96 ? 4.605 14.527 7.875 1.00 57.22 96 ASP A C 1
ATOM 735 O O . ASP A 1 96 ? 4.173 14.870 6.775 1.00 57.22 96 ASP A O 1
ATOM 739 N N . VAL A 1 97 ? 4.715 13.248 8.233 1.00 63.78 97 VAL A N 1
ATOM 740 C CA . VAL A 1 97 ? 3.823 12.231 7.681 1.00 63.78 97 VAL A CA 1
ATOM 741 C C . VAL A 1 97 ? 2.515 12.366 8.446 1.00 63.78 97 VAL A C 1
ATOM 743 O O . VAL A 1 97 ? 2.432 11.986 9.613 1.00 63.78 97 VAL A O 1
ATOM 746 N N . SER A 1 98 ? 1.502 12.955 7.818 1.00 70.94 98 SER A N 1
ATOM 747 C CA . SER A 1 98 ? 0.145 12.895 8.360 1.00 70.94 98 SER A CA 1
ATOM 748 C C . SER A 1 98 ? -0.518 11.643 7.820 1.00 70.94 98 SER A C 1
ATOM 750 O O . SER A 1 98 ? -0.858 11.578 6.642 1.00 70.94 98 SER A O 1
ATOM 752 N N . LEU A 1 99 ? -0.688 10.652 8.691 1.00 85.00 99 LEU A N 1
ATOM 753 C CA . LEU A 1 99 ? -1.377 9.413 8.367 1.00 85.00 99 LEU A CA 1
ATOM 754 C C . LEU A 1 99 ? -2.739 9.393 9.053 1.00 85.00 99 LEU A C 1
ATOM 756 O O . LEU A 1 99 ? -2.849 9.546 10.273 1.00 85.00 99 LEU A O 1
ATOM 760 N N . PHE A 1 100 ? -3.768 9.173 8.249 1.00 90.75 100 PHE A N 1
ATOM 761 C CA . PHE A 1 100 ? -5.119 8.902 8.694 1.00 90.75 100 PHE A CA 1
ATOM 762 C C . PHE A 1 100 ? -5.512 7.490 8.273 1.00 90.75 100 PHE A C 1
ATOM 764 O O . PHE A 1 100 ? -5.497 7.154 7.091 1.00 90.75 100 PHE A O 1
ATOM 771 N N . GLU A 1 101 ? -5.898 6.675 9.247 1.00 95.00 101 GLU A N 1
ATOM 772 C CA . GLU A 1 101 ? -6.393 5.322 9.023 1.00 95.00 101 GLU A CA 1
ATOM 773 C C . GLU A 1 101 ? -7.833 5.209 9.519 1.00 95.00 101 GLU A C 1
ATOM 775 O O . GLU A 1 101 ? -8.148 5.590 10.647 1.00 95.00 101 GLU A O 1
ATOM 780 N N . MET A 1 102 ? -8.703 4.634 8.695 1.00 96.56 102 MET A N 1
ATOM 781 C CA . MET A 1 102 ? -10.059 4.247 9.060 1.00 96.56 102 MET A CA 1
ATOM 782 C C . MET A 1 102 ? -10.231 2.752 8.814 1.00 96.56 102 MET A C 1
ATOM 784 O O . MET A 1 102 ? -10.229 2.310 7.670 1.00 96.56 102 MET A O 1
ATOM 788 N N . THR A 1 103 ? -10.447 1.977 9.872 1.00 97.06 103 THR A N 1
ATOM 789 C CA . THR A 1 103 ? -10.657 0.528 9.791 1.00 97.06 103 THR A CA 1
ATOM 790 C C . THR A 1 103 ? -12.057 0.159 10.262 1.00 97.06 103 THR A C 1
ATOM 792 O O . THR A 1 103 ? -12.402 0.399 11.413 1.00 97.06 103 THR A O 1
ATOM 795 N N . ALA A 1 104 ? -12.847 -0.488 9.410 1.00 96.75 104 ALA A N 1
ATOM 796 C CA . ALA A 1 104 ? -14.097 -1.143 9.780 1.00 96.75 104 ALA A CA 1
ATOM 797 C C . ALA A 1 104 ? -13.834 -2.601 10.184 1.00 96.75 104 ALA A C 1
ATOM 799 O O . ALA A 1 104 ? -13.149 -3.343 9.471 1.00 96.75 104 ALA A O 1
ATOM 800 N N . LYS A 1 105 ? -14.390 -3.025 11.323 1.00 94.69 105 LYS A N 1
ATOM 801 C CA . LYS A 1 105 ? -14.291 -4.402 11.823 1.00 94.69 105 LYS A CA 1
ATOM 802 C C . LYS A 1 105 ? -15.433 -4.721 12.785 1.00 94.69 105 LYS A C 1
ATOM 804 O O . LYS A 1 105 ? -15.713 -3.967 13.715 1.00 94.69 105 LYS A O 1
ATOM 809 N N . GLY A 1 106 ? -16.059 -5.885 12.608 1.00 92.56 106 GLY A N 1
ATOM 810 C CA . GLY A 1 106 ? -17.185 -6.300 13.446 1.00 92.56 106 GLY A CA 1
ATOM 811 C C . GLY A 1 106 ? -18.374 -5.345 13.306 1.00 92.56 106 GLY A C 1
ATOM 812 O O . GLY A 1 106 ? -18.808 -5.063 12.195 1.00 92.56 106 GLY A O 1
ATOM 813 N N . ARG A 1 107 ? -18.903 -4.848 14.429 1.00 93.50 107 ARG A N 1
ATOM 814 C CA . ARG A 1 107 ? -20.053 -3.921 14.472 1.00 93.50 107 ARG A CA 1
ATOM 815 C C . ARG A 1 107 ? -19.634 -2.454 14.608 1.00 93.50 107 ARG A C 1
ATOM 817 O O . ARG A 1 107 ? -20.317 -1.649 15.238 1.00 93.50 107 ARG A O 1
ATOM 824 N N . GLY A 1 108 ? -18.463 -2.123 14.085 1.00 94.44 108 GLY A N 1
ATOM 825 C CA . GLY A 1 108 ? -17.845 -0.837 14.328 1.00 94.44 108 GLY A CA 1
ATOM 826 C C . GLY A 1 108 ? -16.544 -0.657 13.568 1.00 94.44 108 GLY A C 1
ATOM 827 O O . GLY A 1 108 ? -16.352 -1.209 12.481 1.00 94.44 108 GLY A O 1
ATOM 828 N N . GLY A 1 109 ? -15.648 0.123 14.153 1.00 95.19 109 GLY A N 1
ATOM 829 C CA . GLY A 1 109 ? -14.372 0.443 13.552 1.00 95.19 109 GLY A CA 1
ATOM 830 C C . GLY A 1 109 ? -13.521 1.365 14.405 1.00 95.19 109 GLY A C 1
ATOM 831 O O . GLY A 1 109 ? -13.807 1.615 15.575 1.00 95.19 109 GLY A O 1
ATOM 832 N N . ARG A 1 110 ? -12.458 1.863 13.790 1.00 95.44 110 ARG A N 1
ATOM 833 C CA . ARG A 1 110 ? -11.477 2.738 14.406 1.00 95.44 110 ARG A CA 1
ATOM 834 C C . ARG A 1 110 ? -11.005 3.780 13.411 1.00 95.44 110 ARG A C 1
ATOM 836 O O . ARG A 1 110 ? -10.724 3.445 12.265 1.00 95.44 110 ARG A O 1
ATOM 843 N N . PHE A 1 111 ? -10.857 5.002 13.892 1.00 95.00 111 PHE A N 1
ATOM 844 C CA . PHE A 1 111 ? -10.146 6.080 13.225 1.00 95.00 111 PHE A CA 1
ATOM 845 C C . PHE A 1 111 ? -8.853 6.348 13.982 1.00 95.00 111 PHE A C 1
ATOM 847 O O . PHE A 1 111 ? -8.893 6.509 15.202 1.00 95.00 111 PHE A O 1
ATOM 854 N N . THR A 1 112 ? -7.724 6.424 13.290 1.00 93.75 112 THR A N 1
ATOM 855 C CA . THR A 1 112 ? -6.424 6.707 13.899 1.00 93.75 112 THR A CA 1
ATOM 856 C C . THR A 1 112 ? -5.732 7.826 13.137 1.00 93.75 112 THR A C 1
ATOM 858 O O . THR A 1 112 ? -5.571 7.745 11.923 1.00 93.75 112 THR A O 1
ATOM 861 N N . LEU A 1 113 ? -5.308 8.857 13.863 1.00 91.31 113 LEU A N 1
ATOM 862 C CA . LEU A 1 113 ? -4.354 9.852 13.388 1.00 91.31 113 LEU A CA 1
ATOM 863 C C . LEU A 1 113 ? -2.983 9.499 13.955 1.00 91.31 113 LEU A C 1
ATOM 865 O O . LEU A 1 113 ? -2.865 9.291 15.167 1.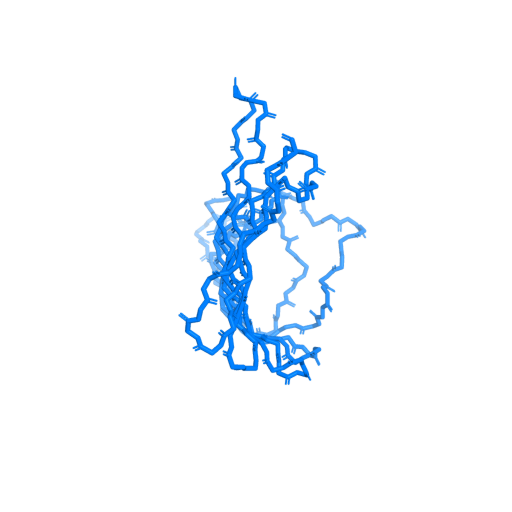00 91.31 113 LEU A O 1
ATOM 869 N N . PHE A 1 114 ? -1.959 9.477 13.113 1.00 87.69 114 PHE A N 1
ATOM 870 C CA . PHE A 1 114 ? -0.589 9.219 13.541 1.00 87.69 114 PHE A CA 1
ATOM 871 C C . PHE A 1 114 ? 0.255 10.492 13.504 1.00 87.69 114 PHE A C 1
ATOM 873 O O . PHE A 1 114 ? -0.088 11.477 12.852 1.00 87.69 114 PHE A O 1
ATOM 880 N N . ASP A 1 115 ? 1.340 10.468 14.268 1.00 81.75 115 ASP A N 1
ATOM 881 C CA . ASP A 1 115 ? 2.411 11.447 14.197 1.00 81.75 115 ASP A CA 1
ATOM 882 C C . ASP A 1 115 ? 3.381 11.129 13.034 1.00 81.75 115 ASP A C 1
ATOM 884 O O . ASP A 1 115 ? 3.295 10.059 12.423 1.00 81.75 115 ASP A O 1
ATOM 888 N N . PRO A 1 116 ? 4.348 12.018 12.753 1.00 78.88 116 PRO A N 1
ATOM 889 C CA . PRO A 1 116 ? 5.307 11.845 11.656 1.00 78.88 116 PRO A CA 1
ATOM 890 C C . PRO A 1 116 ? 6.231 10.638 11.801 1.00 78.88 116 PRO A C 1
ATOM 892 O O . PRO A 1 116 ? 6.847 10.206 10.830 1.00 78.88 116 PRO A O 1
ATOM 895 N N . ALA A 1 117 ? 6.362 10.108 13.019 1.00 78.81 117 ALA A N 1
ATOM 896 C CA . ALA A 1 117 ? 7.128 8.905 13.304 1.00 78.81 117 ALA A CA 1
ATOM 897 C C . ALA A 1 117 ? 6.277 7.631 13.142 1.00 78.81 117 ALA A C 1
ATOM 899 O O . ALA A 1 117 ? 6.739 6.542 13.493 1.00 78.81 117 ALA A O 1
ATOM 900 N N . GLY A 1 118 ? 5.037 7.755 12.654 1.00 80.06 118 GLY A N 1
ATOM 901 C CA . GLY A 1 118 ? 4.097 6.654 12.478 1.00 80.06 118 GLY A CA 1
ATOM 902 C C . GLY A 1 118 ? 3.500 6.148 13.791 1.00 80.06 118 GLY A C 1
ATOM 903 O O . GLY A 1 118 ? 3.021 5.015 13.848 1.00 80.06 118 GLY A O 1
ATOM 904 N N . LYS A 1 119 ? 3.529 6.937 14.875 1.00 85.88 119 LYS A N 1
ATOM 905 C CA . LYS A 1 119 ? 2.918 6.548 16.154 1.00 85.88 119 LYS A CA 1
ATOM 906 C C . LYS A 1 119 ? 1.493 7.085 16.257 1.00 85.88 119 LYS A C 1
ATOM 908 O O . LYS A 1 119 ? 1.276 8.259 15.969 1.00 85.88 119 LYS A O 1
ATOM 913 N N . PRO A 1 120 ? 0.518 6.287 16.728 1.00 89.56 120 PRO A N 1
ATOM 914 C CA . PRO A 1 120 ? -0.832 6.779 16.977 1.00 89.56 120 PRO A CA 1
ATOM 915 C C . PRO A 1 120 ? -0.821 7.981 17.931 1.00 89.56 120 PRO A C 1
ATOM 917 O O . PRO A 1 120 ? -0.367 7.876 19.072 1.00 89.56 120 PRO A O 1
ATOM 920 N N . LYS A 1 121 ? -1.335 9.118 17.463 1.00 88.56 121 LYS A N 1
ATOM 921 C CA . LYS A 1 121 ? -1.496 10.358 18.231 1.00 88.56 121 LYS A CA 1
ATOM 922 C C . LYS A 1 121 ? -2.883 10.430 18.857 1.00 88.56 121 LYS A C 1
ATOM 924 O O . LYS A 1 121 ? -3.010 10.700 20.049 1.00 88.56 121 LYS A O 1
ATOM 929 N N . THR A 1 122 ? -3.908 10.144 18.056 1.00 90.00 122 THR A N 1
ATOM 930 C CA . THR A 1 122 ? -5.305 10.130 18.495 1.00 90.00 122 THR A CA 1
ATOM 931 C C . THR A 1 122 ? -6.034 8.962 17.853 1.00 90.00 122 THR A C 1
ATOM 933 O O . THR A 1 122 ? -5.846 8.682 16.671 1.00 90.00 122 THR A O 1
ATOM 936 N N . THR A 1 123 ? -6.890 8.300 18.626 1.00 92.38 123 THR A N 1
ATOM 937 C CA . THR A 1 123 ? -7.702 7.178 18.160 1.00 92.38 123 THR A CA 1
ATOM 938 C C . THR A 1 123 ? -9.141 7.385 18.585 1.00 92.38 123 THR A C 1
ATOM 940 O O . THR A 1 123 ? -9.382 7.698 19.743 1.00 92.38 123 THR A O 1
ATOM 943 N N . TRP A 1 124 ? -10.087 7.175 17.679 1.00 93.69 124 TRP A N 1
ATOM 944 C CA . TRP A 1 124 ? -11.509 7.135 17.993 1.00 93.69 124 TRP A CA 1
ATOM 945 C C . TRP A 1 124 ? -12.053 5.761 17.645 1.00 93.69 124 TRP A C 1
ATOM 947 O O . TRP A 1 124 ? -11.906 5.310 16.507 1.00 93.69 124 TRP A O 1
ATOM 957 N N . ASP A 1 125 ? -12.683 5.100 18.607 1.00 94.62 125 ASP A N 1
ATOM 958 C CA . ASP A 1 125 ? -13.359 3.832 18.365 1.00 94.62 125 ASP A CA 1
ATOM 959 C C . ASP A 1 125 ? -14.844 4.106 18.100 1.00 94.62 125 ASP A C 1
ATOM 961 O O . ASP A 1 125 ? -15.482 4.932 18.756 1.00 94.62 125 ASP A O 1
ATOM 965 N N . VAL A 1 126 ? -15.401 3.414 17.111 1.00 93.56 126 VAL A N 1
ATOM 966 C CA . VAL A 1 126 ? -16.840 3.384 16.854 1.00 93.56 126 VAL A CA 1
ATOM 967 C C . VAL A 1 126 ? -17.332 1.985 17.160 1.00 93.56 126 VAL A C 1
ATOM 969 O O . VAL A 1 126 ? -16.843 1.023 16.575 1.00 93.56 126 VAL A O 1
ATOM 972 N N . ALA A 1 127 ? -18.317 1.859 18.042 1.00 92.44 127 ALA A N 1
ATOM 973 C CA . ALA A 1 127 ? -18.940 0.585 18.375 1.00 92.44 127 ALA A CA 1
ATOM 974 C C . ALA A 1 127 ? -20.460 0.741 18.370 1.00 92.44 127 ALA A C 1
ATOM 976 O O . ALA A 1 127 ? -20.987 1.601 19.070 1.00 92.44 127 ALA A O 1
ATOM 977 N N . GLU A 1 128 ? -21.163 -0.075 17.578 1.00 90.75 128 GLU A N 1
ATOM 978 C CA . GLU A 1 128 ? -22.636 -0.073 17.511 1.00 90.75 128 GLU A CA 1
ATOM 979 C C . GLU A 1 128 ? -23.215 1.327 17.206 1.00 90.75 128 GLU A C 1
ATOM 981 O O . GLU A 1 128 ? -24.263 1.718 17.713 1.00 90.75 128 GLU A O 1
ATOM 986 N N . GLY A 1 129 ? -22.497 2.118 16.399 1.00 84.06 129 GLY A N 1
ATOM 987 C CA . GLY A 1 129 ? -22.876 3.490 16.042 1.00 84.06 129 GLY A CA 1
ATOM 988 C C . GLY A 1 129 ? -22.532 4.566 17.081 1.00 84.06 129 GLY A C 1
ATOM 989 O O . GLY A 1 129 ? -22.799 5.739 16.829 1.00 84.06 129 GLY A O 1
ATOM 990 N N . ALA A 1 130 ? -21.917 4.212 18.213 1.00 89.56 130 ALA A N 1
ATOM 991 C CA . ALA A 1 130 ? -21.450 5.165 19.218 1.00 89.56 130 ALA A CA 1
ATOM 992 C C . ALA A 1 130 ? -19.949 5.449 19.066 1.00 89.56 130 ALA A C 1
ATOM 994 O O . ALA A 1 130 ? -19.145 4.522 18.966 1.00 89.56 130 ALA A O 1
ATOM 995 N N . LEU A 1 131 ? -19.580 6.732 19.075 1.00 89.69 131 LEU A N 1
ATOM 996 C CA . LEU A 1 131 ? -18.191 7.190 19.077 1.00 89.69 131 LEU A CA 1
ATOM 997 C C . LEU A 1 131 ? -17.670 7.260 20.518 1.00 89.69 131 LEU A C 1
ATOM 999 O O . LEU A 1 131 ? -18.276 7.928 21.357 1.00 89.69 131 LEU A O 1
ATOM 1003 N N . SER A 1 132 ? -16.525 6.643 20.792 1.00 84.75 132 SER A N 1
ATOM 1004 C CA . SER A 1 132 ? -15.738 6.902 21.995 1.00 84.75 132 SER A CA 1
ATOM 1005 C C . SER A 1 132 ? -14.414 7.566 21.618 1.00 84.75 132 SER A C 1
ATOM 1007 O O . SER A 1 132 ? -13.691 7.134 20.720 1.00 84.75 132 SER A O 1
ATOM 1009 N N . SER A 1 133 ? -14.098 8.659 22.307 1.00 73.81 133 SER A N 1
ATOM 1010 C CA . SER A 1 133 ? -12.787 9.305 22.256 1.00 73.81 133 SER A CA 1
ATOM 1011 C C . SER A 1 133 ? -11.965 8.917 23.490 1.00 73.81 133 SER A C 1
ATOM 1013 O O . SER A 1 133 ? -12.549 8.635 24.543 1.00 73.81 133 SER A O 1
ATOM 1015 N N . PRO A 1 134 ? -10.622 8.934 23.418 1.00 64.38 134 PRO A N 1
ATOM 1016 C CA . PRO A 1 134 ? -9.785 8.758 24.593 1.00 64.38 134 PRO A CA 1
ATOM 1017 C C . PRO A 1 134 ? -10.075 9.908 25.568 1.00 64.38 134 PRO A C 1
ATOM 1019 O O . PRO A 1 134 ? -10.399 11.013 25.115 1.00 64.38 134 PRO A O 1
ATOM 1022 N N . PRO A 1 135 ? -9.960 9.701 26.891 1.00 53.62 135 PRO A N 1
ATOM 1023 C CA . PRO A 1 135 ? -10.025 10.813 27.829 1.00 53.62 135 PRO A CA 1
ATOM 1024 C C . PRO A 1 135 ? -8.964 11.853 27.446 1.00 53.62 135 PRO A C 1
ATOM 1026 O O . PRO A 1 135 ? -7.814 11.497 27.175 1.00 53.62 135 PRO A O 1
ATOM 1029 N N . SER A 1 136 ? -9.358 13.129 27.394 1.00 53.97 136 SER A N 1
ATOM 1030 C CA . SER A 1 136 ? -8.425 14.244 27.230 1.00 53.97 136 SER A CA 1
ATOM 1031 C C . SER A 1 136 ? -7.381 14.160 28.344 1.00 53.97 136 SER A C 1
ATOM 1033 O O . SER A 1 136 ? -7.755 14.183 29.519 1.00 53.97 136 SER A O 1
ATOM 1035 N N . ARG A 1 137 ? -6.109 13.990 27.972 1.00 47.72 137 ARG A N 1
ATOM 1036 C CA . ARG A 1 137 ? -4.987 14.082 28.912 1.00 47.72 137 ARG A CA 1
ATOM 1037 C C . ARG A 1 137 ? -4.778 15.518 29.360 1.00 47.72 137 ARG A C 1
ATOM 1039 O O . ARG A 1 137 ? -4.947 16.414 28.503 1.00 47.72 137 ARG A O 1
#

pLDDT: mean 88.9, std 10.28, range [47.72, 97.88]

Secondary structure (DSSP, 8-state):
-EEE-TTS-EEEEEEE--PPPBTTB--TT---SS-EEEEEEE-TTS-EEEEEEEETTSEEEEEEE-SSSEEEEEEEETTTTEEEEEEEEEETTTTEEEEEEEEEETTEEEEEEE-TTS-EEEEEEEETTEEEPPPP-

Radius of gyration: 17.36 Å; chains: 1; bounding box: 40×36×56 Å